Protein AF-A0A2I1BRZ6-F1 (afdb_monomer_lite)

Organism: Aspergillus novofumigatus (strain IBT 16806) (NCBI:txid1392255)

Radius of gyration: 14.37 Å; chains: 1; bounding box: 33×32×39 Å

Structure (mmCIF, N/CA/C/O backbone):
data_AF-A0A2I1BRZ6-F1
#
_entry.id   AF-A0A2I1BRZ6-F1
#
loop_
_atom_site.group_PDB
_atom_site.id
_atom_site.type_symbol
_atom_site.label_atom_id
_atom_site.label_alt_id
_atom_site.label_comp_id
_atom_site.label_asym_id
_atom_site.label_entity_id
_atom_site.label_seq_id
_atom_site.pdbx_PDB_ins_code
_atom_site.Cartn_x
_atom_site.Cartn_y
_atom_site.Cartn_z
_atom_site.occupancy
_atom_site.B_iso_or_equiv
_atom_site.auth_seq_id
_atom_site.auth_comp_id
_atom_site.auth_asym_id
_atom_site.auth_atom_id
_atom_site.pdbx_PDB_model_num
ATOM 1 N N . PRO A 1 1 ? 5.758 5.601 22.026 1.00 59.50 1 PRO A N 1
ATOM 2 C CA . PRO A 1 1 ? 5.335 4.272 21.509 1.00 59.50 1 PRO A CA 1
ATOM 3 C C . PRO A 1 1 ? 4.966 4.297 20.014 1.00 59.50 1 PRO A C 1
ATOM 5 O O . PRO A 1 1 ? 5.667 3.675 19.223 1.00 59.50 1 PRO A O 1
ATOM 8 N N . HIS A 1 2 ? 3.960 5.087 19.614 1.00 66.94 2 HIS A N 1
ATOM 9 C CA . HIS A 1 2 ? 3.440 5.144 18.233 1.00 66.94 2 HIS A CA 1
ATOM 10 C C . HIS A 1 2 ? 4.498 5.502 17.174 1.00 66.94 2 HIS A C 1
ATOM 12 O O . HIS A 1 2 ? 4.628 4.819 16.163 1.00 66.94 2 HIS A O 1
ATOM 18 N N . SER A 1 3 ? 5.358 6.489 17.455 1.00 79.81 3 SER A N 1
ATOM 19 C CA . SER A 1 3 ? 6.461 6.874 16.556 1.00 79.81 3 SER A CA 1
ATOM 20 C C . SER A 1 3 ? 7.482 5.746 16.313 1.00 79.81 3 SER A C 1
ATOM 22 O O . SER A 1 3 ? 8.012 5.613 15.208 1.00 79.81 3 SER A O 1
ATOM 24 N N . GLN A 1 4 ? 7.742 4.895 17.315 1.00 89.25 4 GLN A N 1
ATOM 25 C CA . GLN A 1 4 ? 8.674 3.769 17.173 1.00 89.25 4 GLN A CA 1
ATOM 26 C C . GLN A 1 4 ? 8.057 2.635 16.346 1.00 89.25 4 GLN A C 1
ATOM 28 O O . GLN A 1 4 ? 8.722 2.123 15.447 1.00 89.25 4 GLN A O 1
ATOM 33 N N . ALA A 1 5 ? 6.783 2.303 16.592 1.00 90.81 5 ALA A N 1
ATOM 34 C CA . ALA A 1 5 ? 6.042 1.307 15.817 1.00 90.81 5 ALA A CA 1
ATOM 35 C C . ALA A 1 5 ? 5.927 1.714 14.338 1.00 90.81 5 ALA A C 1
ATOM 37 O O . ALA A 1 5 ? 6.286 0.934 13.455 1.00 90.81 5 ALA A O 1
ATOM 38 N N . ALA A 1 6 ? 5.571 2.975 14.066 1.00 93.38 6 ALA A N 1
ATOM 39 C CA . ALA A 1 6 ? 5.528 3.520 12.711 1.00 93.38 6 ALA A CA 1
ATOM 40 C C . ALA A 1 6 ? 6.886 3.407 12.003 1.00 93.38 6 ALA A C 1
ATOM 42 O O . ALA A 1 6 ? 6.969 2.985 10.849 1.00 93.38 6 ALA A O 1
ATOM 43 N N . ARG A 1 7 ? 7.981 3.745 12.698 1.00 94.50 7 ARG A N 1
ATOM 44 C CA . ARG A 1 7 ? 9.336 3.646 12.140 1.00 94.50 7 ARG A CA 1
ATOM 45 C C . ARG A 1 7 ? 9.735 2.203 11.839 1.00 94.50 7 ARG A C 1
ATOM 47 O O . ARG A 1 7 ? 10.296 1.957 10.771 1.00 94.50 7 ARG A O 1
ATOM 54 N N . ALA A 1 8 ? 9.458 1.273 12.751 1.00 94.69 8 ALA A N 1
ATOM 55 C CA . ALA A 1 8 ? 9.733 -0.148 12.553 1.00 94.69 8 ALA A CA 1
ATOM 56 C C . ALA A 1 8 ? 8.962 -0.694 11.343 1.00 94.69 8 ALA A C 1
ATOM 58 O O . ALA A 1 8 ? 9.565 -1.297 10.452 1.00 94.69 8 ALA A O 1
ATOM 59 N N . TRP A 1 9 ? 7.668 -0.379 11.256 1.00 95.62 9 TRP A N 1
ATOM 60 C CA . TRP A 1 9 ? 6.820 -0.757 10.130 1.00 95.62 9 TRP A CA 1
ATOM 61 C C . TRP A 1 9 ? 7.355 -0.198 8.804 1.00 95.62 9 TRP A C 1
ATOM 63 O O . TRP A 1 9 ? 7.570 -0.954 7.858 1.00 95.62 9 TRP A O 1
ATOM 73 N N . MET A 1 10 ? 7.689 1.099 8.746 1.00 96.12 10 MET A N 1
ATOM 74 C CA . MET A 1 10 ? 8.245 1.721 7.536 1.00 96.12 10 MET A CA 1
ATOM 75 C C . MET A 1 10 ? 9.543 1.056 7.072 1.00 96.12 10 MET A C 1
ATOM 77 O O . MET A 1 10 ? 9.722 0.833 5.875 1.00 96.12 10 MET A O 1
ATOM 81 N N . ILE A 1 11 ? 10.470 0.771 7.995 1.00 95.69 11 ILE A N 1
ATOM 82 C CA . ILE A 1 11 ? 11.743 0.114 7.667 1.00 95.69 11 ILE A CA 1
ATOM 83 C C . ILE A 1 11 ? 11.484 -1.284 7.109 1.00 95.69 11 ILE A C 1
ATOM 85 O O . ILE A 1 11 ? 12.111 -1.658 6.117 1.00 95.69 11 ILE A O 1
ATOM 89 N N . ARG A 1 12 ? 10.565 -2.037 7.721 1.00 95.19 12 ARG A N 1
ATOM 90 C CA . ARG A 1 12 ? 10.228 -3.393 7.290 1.00 95.19 12 ARG A CA 1
ATOM 91 C C . ARG A 1 12 ? 9.636 -3.398 5.888 1.00 95.19 12 ARG A C 1
ATOM 93 O O . ARG A 1 12 ? 10.211 -4.026 5.004 1.00 95.19 12 ARG A O 1
ATOM 100 N N . VAL A 1 13 ? 8.565 -2.635 5.666 1.00 96.25 13 VAL A N 1
ATOM 101 C CA . VAL A 1 13 ? 7.894 -2.566 4.361 1.00 96.25 13 VAL A CA 1
ATOM 102 C C . VAL A 1 13 ? 8.877 -2.121 3.283 1.00 96.25 13 VAL A C 1
ATOM 104 O O . VAL A 1 13 ? 9.011 -2.804 2.278 1.00 96.25 13 VAL A O 1
ATOM 107 N N . ARG A 1 14 ? 9.661 -1.056 3.512 1.00 94.94 14 ARG A N 1
ATOM 108 C CA . ARG A 1 14 ? 10.661 -0.577 2.533 1.00 94.94 14 ARG A CA 1
ATOM 109 C C . ARG A 1 14 ? 11.700 -1.625 2.141 1.00 94.94 14 ARG A C 1
ATOM 111 O O . ARG A 1 14 ? 12.225 -1.550 1.038 1.00 94.94 14 ARG A O 1
ATOM 118 N N . ARG A 1 15 ? 12.066 -2.524 3.057 1.00 94.56 15 ARG A N 1
ATOM 119 C CA . ARG A 1 15 ? 13.109 -3.533 2.825 1.00 94.56 15 ARG A CA 1
ATOM 120 C C . ARG A 1 15 ? 12.577 -4.814 2.202 1.00 94.56 15 ARG A C 1
ATOM 122 O O . ARG A 1 15 ? 13.343 -5.503 1.542 1.00 94.56 15 ARG A O 1
ATOM 129 N N . GLN A 1 16 ? 11.326 -5.157 2.484 1.00 96.69 16 GLN A N 1
ATOM 130 C CA . GLN A 1 16 ? 10.801 -6.495 2.225 1.00 96.69 16 GLN A CA 1
ATOM 131 C C . GLN A 1 16 ? 9.660 -6.521 1.209 1.00 96.69 16 GLN A C 1
ATOM 133 O O . GLN A 1 16 ? 9.401 -7.583 0.652 1.00 96.69 16 GLN A O 1
ATOM 138 N N . VAL A 1 17 ? 8.985 -5.394 0.949 1.00 97.19 17 VAL A N 1
ATOM 139 C CA . VAL A 1 17 ? 7.911 -5.367 -0.047 1.00 97.19 17 VAL A CA 1
ATOM 140 C C . VAL A 1 17 ? 8.481 -5.672 -1.429 1.00 97.19 17 VAL A C 1
ATOM 142 O O . VAL A 1 17 ? 9.452 -5.057 -1.872 1.00 97.19 17 VAL A O 1
ATOM 145 N N . GLN A 1 18 ? 7.866 -6.633 -2.107 1.00 97.06 18 GLN A N 1
ATOM 146 C CA . GLN A 1 18 ? 8.172 -6.983 -3.487 1.00 97.06 18 GLN A CA 1
ATOM 147 C C . GLN A 1 18 ? 6.906 -6.771 -4.298 1.00 97.06 18 GLN A C 1
ATOM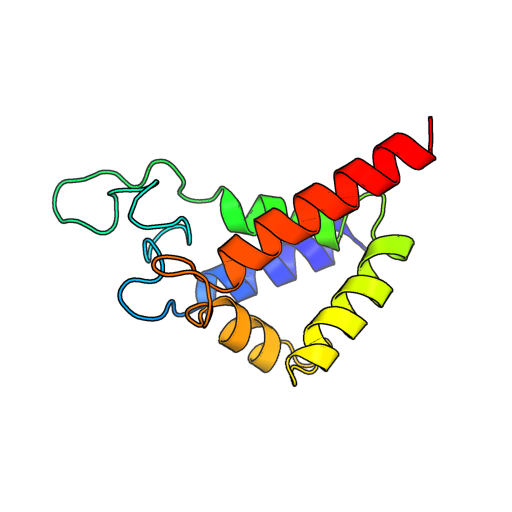 149 O O . GLN A 1 18 ? 5.922 -7.481 -4.102 1.00 97.06 18 GLN A O 1
ATOM 154 N N . TYR A 1 19 ? 6.912 -5.763 -5.167 1.00 97.19 19 TYR A N 1
ATOM 155 C CA . TYR A 1 19 ? 5.738 -5.472 -5.978 1.00 97.19 19 TYR A CA 1
ATOM 156 C C . TYR A 1 19 ? 5.600 -6.491 -7.106 1.00 97.19 19 TYR A C 1
ATOM 158 O O . TYR A 1 19 ? 6.584 -6.853 -7.752 1.00 97.19 19 TYR A O 1
ATOM 166 N N . ALA A 1 20 ? 4.371 -6.923 -7.367 1.00 96.50 20 ALA A N 1
ATOM 167 C CA . ALA A 1 20 ? 4.057 -7.739 -8.525 1.00 96.50 20 ALA A CA 1
ATOM 168 C C . ALA A 1 20 ? 4.361 -6.966 -9.827 1.00 96.50 20 ALA A C 1
ATOM 170 O O . ALA A 1 20 ? 4.242 -5.732 -9.856 1.00 96.50 20 ALA A O 1
ATOM 171 N N . PRO A 1 21 ? 4.724 -7.654 -10.923 1.00 94.00 21 PRO A N 1
ATOM 172 C CA . PRO A 1 21 ? 4.900 -7.018 -12.225 1.00 94.00 21 PRO A CA 1
ATOM 173 C C . PRO A 1 21 ? 3.686 -6.174 -12.626 1.00 94.00 21 PRO A C 1
ATOM 175 O O . PRO A 1 21 ? 2.550 -6.537 -12.328 1.00 94.00 21 PRO A O 1
ATOM 178 N N . TYR A 1 22 ? 3.941 -5.044 -13.290 1.00 93.44 22 TYR A N 1
ATOM 179 C CA . TYR A 1 22 ? 2.915 -4.126 -13.809 1.00 93.44 22 TYR A CA 1
ATOM 180 C C . TYR A 1 22 ? 1.938 -3.561 -12.761 1.00 93.44 22 TYR A C 1
ATOM 182 O O . TYR A 1 22 ? 0.916 -2.995 -13.125 1.00 93.44 22 TYR A O 1
ATOM 190 N N . SER A 1 23 ? 2.236 -3.682 -11.462 1.00 95.69 23 SER A N 1
ATOM 191 C CA . SER A 1 23 ? 1.356 -3.196 -10.383 1.00 95.69 23 SER A CA 1
ATOM 192 C C . SER A 1 23 ? 1.827 -1.892 -9.737 1.00 95.69 23 SER A C 1
ATOM 194 O O . SER A 1 23 ? 1.055 -1.211 -9.066 1.00 95.69 23 SER A O 1
ATOM 196 N N . ALA A 1 24 ? 3.107 -1.547 -9.893 1.00 96.56 24 ALA A N 1
ATOM 197 C CA . ALA A 1 24 ? 3.697 -0.358 -9.295 1.00 96.56 24 ALA A CA 1
ATOM 198 C C . ALA A 1 24 ? 5.073 -0.033 -9.892 1.00 96.56 24 ALA A C 1
ATOM 200 O O . ALA A 1 24 ? 5.729 -0.857 -10.534 1.00 96.56 24 ALA A O 1
ATOM 201 N N . CYS A 1 25 ? 5.551 1.172 -9.601 1.00 96.06 25 CYS A N 1
ATOM 202 C CA . CYS A 1 25 ? 6.959 1.509 -9.638 1.00 96.06 25 CYS A CA 1
ATOM 203 C C . CYS A 1 25 ? 7.684 0.830 -8.470 1.00 96.06 25 CYS A C 1
ATOM 205 O O . CYS A 1 25 ? 7.409 1.120 -7.303 1.00 96.06 25 CYS A O 1
ATOM 207 N N . PHE A 1 26 ? 8.659 -0.030 -8.779 1.00 93.69 26 PHE A N 1
ATOM 208 C CA . PHE A 1 26 ? 9.369 -0.841 -7.782 1.00 93.69 26 PHE A CA 1
ATOM 209 C C . PHE A 1 26 ? 10.144 -0.023 -6.736 1.00 93.69 26 PHE A C 1
ATOM 211 O O . PHE A 1 26 ? 10.469 -0.533 -5.667 1.00 93.69 26 PHE A O 1
ATOM 218 N N . LEU A 1 27 ? 10.422 1.253 -7.019 1.00 93.50 27 LEU A N 1
ATOM 219 C CA . LEU A 1 27 ? 11.178 2.136 -6.131 1.00 93.50 27 LEU A CA 1
ATOM 220 C C . LEU A 1 27 ? 10.307 2.884 -5.111 1.00 93.50 27 LEU A C 1
ATOM 222 O O . LEU A 1 27 ? 10.818 3.301 -4.068 1.00 93.50 27 LEU A O 1
ATOM 226 N N . CYS A 1 28 ? 9.016 3.091 -5.392 1.00 95.12 28 CYS A N 1
ATOM 227 C CA . CYS A 1 28 ? 8.143 3.901 -4.532 1.00 95.12 28 CYS A CA 1
ATOM 228 C C . CYS A 1 28 ? 6.753 3.322 -4.253 1.00 95.12 28 CYS A C 1
ATOM 230 O O . CYS A 1 28 ? 6.092 3.822 -3.344 1.00 95.12 28 CYS A O 1
ATOM 232 N N . GLY A 1 29 ? 6.313 2.302 -4.990 1.00 96.19 29 GLY A N 1
ATOM 233 C CA . GLY A 1 29 ? 4.996 1.680 -4.837 1.00 96.19 29 GLY A CA 1
ATOM 234 C C . GLY A 1 29 ? 3.838 2.414 -5.521 1.00 96.19 29 GLY A C 1
ATOM 235 O O . GLY A 1 29 ? 2.717 1.915 -5.487 1.00 96.19 29 GLY A O 1
ATOM 236 N N . MET A 1 30 ? 4.081 3.572 -6.152 1.00 97.31 30 MET A N 1
ATOM 237 C CA . MET A 1 30 ? 3.051 4.279 -6.929 1.00 97.31 30 MET A CA 1
ATOM 238 C C . MET A 1 30 ? 2.692 3.518 -8.209 1.00 97.31 30 MET A C 1
ATOM 240 O O . MET A 1 30 ? 3.582 2.888 -8.779 1.00 97.31 30 MET A O 1
ATOM 244 N N . PRO A 1 31 ? 1.453 3.631 -8.717 1.00 96.69 31 PRO A N 1
ATOM 245 C CA . PRO A 1 31 ? 1.078 3.120 -10.031 1.00 96.69 31 PRO A CA 1
ATOM 246 C C . PRO A 1 31 ? 2.038 3.587 -11.124 1.00 96.69 31 PRO A C 1
ATOM 248 O O . PRO A 1 31 ? 2.515 4.725 -11.106 1.00 96.69 31 PRO A O 1
ATOM 251 N N . GLN A 1 32 ? 2.297 2.717 -12.098 1.00 94.69 32 GLN A N 1
ATOM 252 C CA . GLN A 1 32 ? 3.200 3.010 -13.219 1.00 94.69 32 GLN A CA 1
ATOM 253 C C . GLN A 1 32 ? 2.687 4.144 -14.119 1.00 94.69 32 GLN A C 1
ATOM 255 O O . GLN A 1 32 ? 3.488 4.828 -14.747 1.00 94.69 32 GLN A O 1
ATOM 260 N N . SER A 1 33 ? 1.370 4.374 -14.120 1.00 93.62 33 SER A N 1
ATOM 261 C CA . SER A 1 33 ? 0.704 5.511 -14.766 1.00 93.62 33 SER A CA 1
ATOM 262 C C . SER A 1 33 ? 0.925 6.851 -14.054 1.00 93.62 33 SER A C 1
ATOM 264 O O . SER A 1 33 ? 0.682 7.896 -14.647 1.00 93.62 33 SER A O 1
ATOM 266 N N . ILE A 1 34 ? 1.363 6.835 -12.789 1.00 95.12 34 ILE A N 1
ATOM 267 C CA . ILE A 1 34 ? 1.625 8.034 -11.976 1.00 95.12 34 ILE A CA 1
ATOM 268 C C . ILE A 1 34 ? 3.129 8.288 -11.847 1.00 95.12 34 ILE A C 1
ATOM 270 O O . ILE A 1 34 ? 3.575 9.427 -11.908 1.00 95.12 34 ILE A O 1
ATOM 274 N N . CYS A 1 35 ? 3.924 7.239 -11.642 1.00 95.81 35 CYS A N 1
ATOM 275 C CA . CYS A 1 35 ? 5.369 7.345 -11.481 1.00 95.81 35 CYS A CA 1
ATOM 276 C C . CYS A 1 35 ? 6.071 6.570 -12.590 1.00 95.81 35 CYS A C 1
ATOM 278 O O . CYS A 1 35 ? 6.038 5.344 -12.565 1.00 95.81 35 CYS A O 1
ATOM 280 N N . CYS A 1 36 ? 6.782 7.259 -13.485 1.00 94.00 36 CYS A N 1
ATOM 281 C CA . CYS A 1 36 ? 7.545 6.630 -14.571 1.00 94.00 36 CYS A CA 1
ATOM 282 C C . CYS A 1 36 ? 8.915 6.083 -14.138 1.00 94.00 36 CYS A C 1
ATOM 284 O O . CYS A 1 36 ? 9.618 5.492 -14.945 1.00 94.00 36 CYS A O 1
ATOM 286 N N . GLY A 1 37 ? 9.310 6.220 -12.865 1.00 92.38 37 GLY A N 1
ATOM 287 C CA . GLY A 1 37 ? 10.626 5.779 -12.370 1.00 92.38 37 GLY A CA 1
ATOM 288 C C . GLY A 1 37 ? 10.885 4.263 -12.401 1.00 92.38 37 GLY A C 1
ATOM 289 O O . GLY A 1 37 ? 11.917 3.816 -11.907 1.00 92.38 37 GLY A O 1
ATOM 290 N N . TRP A 1 38 ? 9.945 3.467 -12.916 1.00 89.94 38 TRP A N 1
ATOM 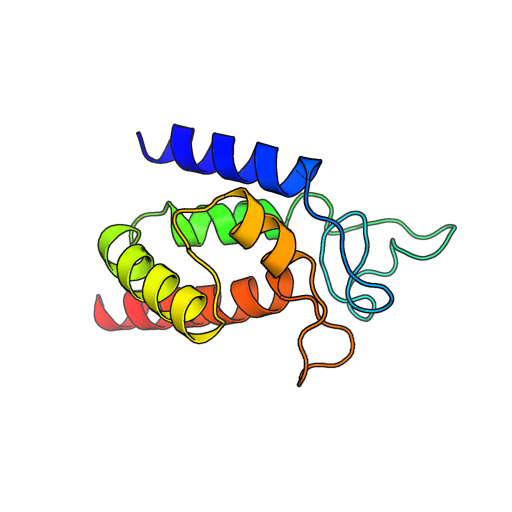291 C CA . TRP A 1 38 ? 10.159 2.060 -13.265 1.00 89.94 38 TRP A CA 1
ATOM 292 C C . TRP A 1 38 ? 10.863 1.893 -14.618 1.00 89.94 38 TRP A C 1
ATOM 294 O O . TRP A 1 38 ? 11.447 0.839 -14.864 1.00 89.94 38 TRP A O 1
ATOM 304 N N . GLU A 1 39 ? 10.810 2.907 -15.483 1.00 91.62 39 GLU A N 1
ATOM 305 C CA . GLU A 1 39 ? 11.420 2.901 -16.806 1.00 91.62 39 GLU A CA 1
ATOM 306 C C . GLU A 1 39 ? 12.870 3.424 -16.746 1.00 91.62 39 GLU A C 1
ATOM 308 O O . GLU A 1 39 ? 13.152 4.406 -16.047 1.00 91.62 39 GLU A O 1
ATOM 313 N N . PRO A 1 40 ? 13.818 2.812 -17.483 1.00 90.56 40 PRO A N 1
ATOM 314 C CA . PRO A 1 40 ? 15.180 3.325 -17.584 1.00 90.56 40 PRO A CA 1
ATOM 315 C C . PRO A 1 40 ? 15.220 4.791 -18.039 1.00 90.56 40 PRO A C 1
ATOM 317 O O . PRO A 1 40 ? 14.521 5.190 -18.964 1.00 90.56 40 PRO A O 1
ATOM 320 N N . GLY A 1 41 ? 16.066 5.598 -17.397 1.00 92.12 41 GLY A N 1
ATOM 321 C CA . GLY A 1 41 ? 16.232 7.018 -17.731 1.00 92.12 41 GLY A CA 1
ATOM 322 C C . GLY A 1 41 ? 15.211 7.964 -17.089 1.00 92.12 41 GLY A C 1
ATOM 323 O O . GLY A 1 41 ? 15.417 9.174 -17.142 1.00 92.12 41 GLY A O 1
ATOM 324 N N . HIS A 1 42 ? 14.177 7.447 -16.419 1.00 93.62 42 HIS A N 1
ATOM 325 C CA . HIS A 1 42 ? 13.190 8.260 -15.709 1.00 93.62 42 HIS A CA 1
ATOM 326 C C . HIS A 1 42 ? 13.465 8.316 -14.202 1.00 93.62 42 HIS A C 1
ATOM 328 O O . HIS A 1 42 ? 13.824 7.326 -13.560 1.00 93.62 42 HIS A O 1
ATOM 334 N N . ALA A 1 43 ? 13.281 9.496 -13.607 1.00 94.12 43 ALA A N 1
ATOM 335 C CA . ALA A 1 43 ? 13.425 9.682 -12.169 1.00 94.12 43 ALA A CA 1
ATOM 336 C C . ALA A 1 43 ? 12.200 9.147 -11.406 1.00 94.12 43 ALA A C 1
ATOM 338 O O . ALA A 1 43 ? 11.058 9.268 -11.843 1.00 94.12 43 ALA A O 1
ATOM 339 N N . CYS A 1 44 ? 12.428 8.590 -10.214 1.00 95.50 44 CYS A N 1
ATOM 340 C CA . 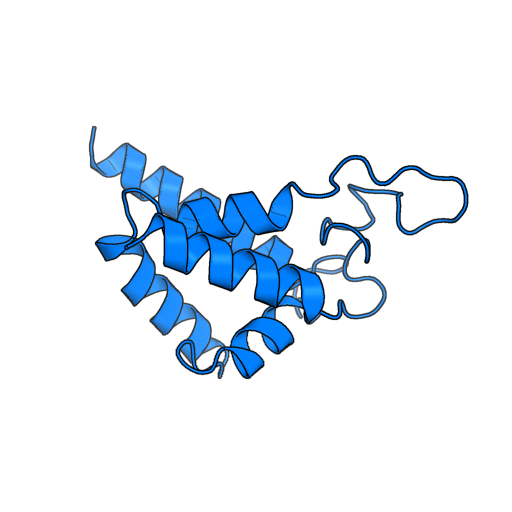CYS A 1 44 ? 11.355 8.197 -9.303 1.00 95.50 44 CYS A CA 1
ATOM 341 C C . CYS A 1 44 ? 10.981 9.361 -8.370 1.00 95.50 44 CYS A C 1
ATOM 343 O O . CYS A 1 44 ? 11.500 9.465 -7.257 1.00 95.50 44 CYS A O 1
ATOM 345 N N . GLU A 1 45 ? 10.047 10.205 -8.802 1.00 93.81 45 GLU A N 1
ATOM 346 C CA . GLU A 1 45 ? 9.657 11.442 -8.099 1.00 93.81 45 GLU A CA 1
ATOM 347 C C . GLU A 1 45 ? 8.971 11.198 -6.746 1.00 93.81 45 GLU A C 1
ATOM 349 O O . GLU A 1 45 ? 9.105 11.983 -5.813 1.00 93.81 45 GLU A O 1
ATOM 354 N N . TYR A 1 46 ? 8.295 10.057 -6.594 1.00 95.50 46 TYR A N 1
ATOM 355 C CA . TYR A 1 46 ? 7.531 9.718 -5.387 1.00 95.50 46 TYR A CA 1
ATOM 356 C C . TYR A 1 46 ? 8.314 8.865 -4.382 1.00 95.50 46 TYR A C 1
ATOM 358 O O . TYR A 1 46 ? 7.734 8.247 -3.479 1.00 95.50 46 TYR A O 1
ATOM 366 N N . ARG A 1 47 ? 9.641 8.763 -4.538 1.00 93.19 47 ARG A N 1
ATOM 367 C CA . ARG A 1 47 ? 10.466 7.937 -3.653 1.00 93.19 47 ARG A CA 1
ATOM 368 C C . ARG A 1 47 ? 10.322 8.412 -2.210 1.00 93.19 47 ARG A C 1
ATOM 370 O O . ARG A 1 47 ? 10.581 9.562 -1.883 1.00 93.19 47 ARG A O 1
ATOM 377 N N . GLY A 1 48 ? 9.945 7.489 -1.328 1.00 92.12 48 GLY A N 1
ATOM 378 C CA . GLY A 1 48 ? 9.770 7.793 0.089 1.00 92.12 48 GLY A CA 1
ATOM 379 C C . GLY A 1 48 ? 8.451 8.482 0.444 1.00 92.12 48 GLY A C 1
ATOM 380 O O . GLY A 1 48 ? 8.319 8.880 1.592 1.00 92.12 48 GLY A O 1
ATOM 381 N N . PHE A 1 49 ? 7.476 8.571 -0.466 1.00 94.94 49 PHE A N 1
ATOM 382 C CA . PHE A 1 49 ? 6.160 9.151 -0.175 1.00 94.94 49 PHE A CA 1
ATOM 383 C C . PHE A 1 49 ? 5.155 8.127 0.376 1.00 94.94 49 PHE A C 1
ATOM 385 O O . PHE A 1 49 ? 4.648 8.279 1.486 1.00 94.94 49 PHE A O 1
ATOM 392 N N . LEU A 1 50 ? 4.878 7.061 -0.385 1.00 96.31 50 LEU A N 1
ATOM 393 C CA . LEU A 1 50 ? 3.704 6.210 -0.157 1.00 96.31 50 LEU A CA 1
ATOM 394 C C . LEU A 1 50 ? 3.744 5.483 1.196 1.00 96.31 50 LEU A C 1
ATOM 396 O O . LEU A 1 50 ? 2.792 5.539 1.969 1.00 96.31 50 LEU A O 1
ATOM 400 N N . ILE A 1 51 ? 4.880 4.857 1.516 1.00 96.69 51 ILE A N 1
ATOM 401 C CA . ILE A 1 51 ? 5.054 4.097 2.761 1.00 96.69 51 ILE A CA 1
ATOM 402 C C . ILE A 1 51 ? 4.919 5.002 4.003 1.00 96.69 51 ILE A C 1
ATOM 404 O O . ILE A 1 51 ? 4.159 4.639 4.898 1.00 96.69 51 ILE A O 1
ATOM 408 N N . PRO A 1 52 ? 5.577 6.178 4.099 1.00 96.44 52 PRO A N 1
ATOM 409 C CA . PRO A 1 52 ? 5.329 7.100 5.209 1.00 96.44 52 PRO A CA 1
ATOM 410 C C . PRO A 1 52 ? 3.889 7.568 5.340 1.00 96.44 52 PRO A C 1
ATOM 412 O O . PRO A 1 52 ? 3.408 7.658 6.463 1.00 96.44 52 PRO A O 1
ATOM 415 N N . MET A 1 53 ? 3.193 7.825 4.231 1.00 97.56 53 MET A N 1
ATOM 416 C CA . MET A 1 53 ? 1.787 8.223 4.290 1.00 97.56 53 MET A CA 1
ATOM 417 C C . MET A 1 53 ? 0.916 7.112 4.881 1.00 97.56 53 MET A C 1
ATOM 419 O O . MET A 1 53 ? 0.117 7.376 5.775 1.00 97.56 53 MET A O 1
ATOM 423 N N . VAL A 1 54 ? 1.103 5.863 4.447 1.00 97.69 54 VAL A N 1
ATOM 424 C CA . VAL A 1 54 ? 0.390 4.712 5.029 1.00 97.69 54 VAL A CA 1
ATOM 425 C C . VAL A 1 54 ? 0.734 4.542 6.509 1.00 97.69 54 VAL A C 1
ATOM 427 O O . VAL A 1 54 ? -0.166 4.388 7.329 1.00 97.69 54 VAL A O 1
ATOM 430 N N . ALA A 1 55 ? 2.013 4.649 6.878 1.00 96.75 55 ALA A N 1
ATOM 431 C CA . ALA A 1 55 ? 2.433 4.567 8.275 1.00 96.75 55 ALA A CA 1
ATOM 432 C C . ALA A 1 55 ? 1.804 5.677 9.134 1.00 96.75 55 ALA A C 1
ATOM 434 O O . ALA A 1 55 ? 1.355 5.420 10.247 1.00 96.75 55 ALA A O 1
ATOM 435 N N . MET A 1 56 ? 1.741 6.904 8.618 1.00 95.81 56 MET A N 1
ATOM 436 C CA . MET A 1 56 ? 1.098 8.022 9.301 1.00 95.81 56 MET A CA 1
ATOM 437 C C . MET A 1 56 ? -0.389 7.752 9.540 1.00 95.81 56 MET A C 1
ATOM 439 O O . MET A 1 56 ? -0.885 8.081 10.607 1.00 95.81 56 MET A O 1
ATOM 443 N N . MET A 1 57 ? -1.096 7.141 8.587 1.00 96.69 57 MET A N 1
ATOM 444 C CA . MET A 1 57 ? -2.515 6.815 8.757 1.00 96.69 57 MET A CA 1
ATOM 445 C C . MET A 1 57 ? -2.720 5.672 9.761 1.00 96.69 57 MET A C 1
ATOM 447 O O . MET A 1 57 ? -3.578 5.774 10.627 1.00 96.69 57 MET A O 1
ATOM 451 N N . LEU A 1 58 ? -1.898 4.620 9.714 1.00 96.31 58 LEU A N 1
ATOM 452 C CA . LEU A 1 58 ? -2.034 3.469 10.617 1.00 96.31 58 LEU A CA 1
ATOM 453 C C . LEU A 1 58 ? -1.646 3.776 12.070 1.00 96.31 58 LEU A C 1
ATOM 455 O O . LEU A 1 58 ? -2.273 3.271 12.995 1.00 96.31 58 LEU A O 1
ATOM 459 N N . PHE A 1 59 ? -0.612 4.592 12.277 1.00 95.75 59 PHE A N 1
ATOM 460 C CA . PHE A 1 59 ? -0.024 4.856 13.599 1.00 95.75 59 PHE A CA 1
ATOM 461 C C . PHE A 1 59 ? -0.209 6.309 14.060 1.00 95.75 59 PHE A C 1
ATOM 463 O O . PHE A 1 59 ? 0.475 6.771 14.977 1.00 95.75 59 PHE A O 1
ATOM 470 N N . GLY A 1 60 ? -1.070 7.054 13.367 1.00 93.19 60 GLY A N 1
ATOM 471 C CA . GLY A 1 60 ? -1.330 8.467 13.608 1.00 93.19 60 GLY A CA 1
ATOM 472 C C . GLY A 1 60 ? -2.357 8.731 14.711 1.00 93.19 60 GLY A C 1
ATOM 473 O O . GLY A 1 60 ? -2.668 7.845 15.508 1.00 93.19 60 GLY A O 1
ATOM 474 N N . PRO A 1 61 ? -2.917 9.956 14.747 1.00 92.19 61 PRO A N 1
ATOM 475 C CA . PRO A 1 61 ? -3.848 10.395 15.791 1.00 92.19 61 PRO A CA 1
ATOM 476 C C . PRO A 1 61 ? -5.080 9.499 15.956 1.00 92.19 61 PRO A C 1
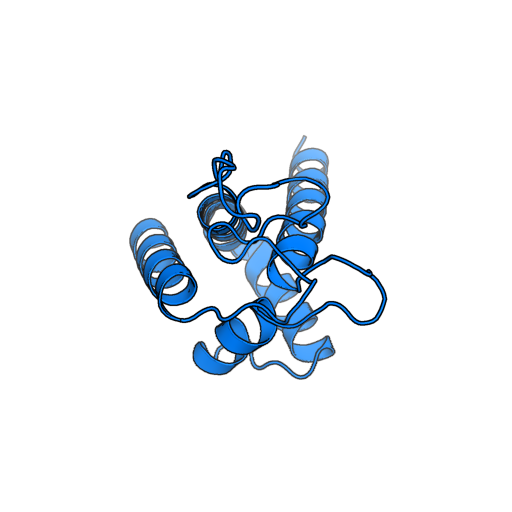ATOM 478 O O . PRO A 1 61 ? -5.580 9.336 17.066 1.00 92.19 61 PRO A O 1
ATOM 481 N N . TRP A 1 62 ? -5.543 8.877 14.870 1.00 94.44 62 TRP A N 1
ATOM 482 C CA . TRP A 1 62 ? -6.730 8.021 14.868 1.00 94.44 62 TRP A CA 1
ATOM 483 C C . TRP A 1 62 ? -6.414 6.525 14.939 1.00 94.44 62 TRP A C 1
ATOM 485 O O . TRP A 1 62 ? -7.291 5.717 14.640 1.00 94.44 62 TRP A O 1
ATOM 495 N N . GLN A 1 63 ? -5.203 6.125 15.357 1.00 94.56 63 GLN A N 1
ATOM 496 C CA . GLN A 1 63 ? -4.822 4.706 15.422 1.00 94.56 63 GLN A CA 1
ATOM 497 C C . GLN A 1 63 ? -5.877 3.850 16.139 1.00 94.56 63 GLN A C 1
ATOM 499 O O . GLN A 1 63 ? -6.245 2.802 15.624 1.00 94.56 63 GLN A O 1
ATOM 504 N N . GLY A 1 64 ? -6.407 4.296 17.285 1.00 94.44 64 GLY A N 1
ATOM 505 C CA . GLY A 1 64 ? -7.397 3.517 18.044 1.00 94.44 64 GLY A CA 1
ATOM 506 C C . GLY A 1 64 ? -8.698 3.228 17.280 1.00 94.44 64 GLY A C 1
ATOM 507 O O . GLY A 1 64 ? -9.370 2.244 17.571 1.00 94.44 64 GLY A O 1
ATOM 508 N N . GLN A 1 65 ? -9.037 4.057 16.288 1.00 95.81 65 GLN A N 1
ATOM 509 C CA . GLN A 1 65 ? -10.194 3.867 15.408 1.00 95.81 65 GLN A CA 1
ATOM 510 C C . GLN A 1 65 ? -9.811 3.072 14.152 1.00 95.81 65 GLN A C 1
ATOM 512 O O . GLN A 1 65 ? -10.562 2.209 13.708 1.00 95.81 65 GLN A O 1
ATOM 517 N N . ILE A 1 66 ? -8.623 3.329 13.599 1.00 95.88 66 ILE A N 1
ATOM 518 C CA . ILE A 1 66 ? -8.147 2.728 12.347 1.00 95.88 66 ILE A CA 1
ATOM 519 C C . ILE A 1 66 ? -7.708 1.278 12.540 1.00 95.88 66 ILE A C 1
ATOM 521 O O . ILE A 1 66 ? -8.038 0.434 11.713 1.00 95.88 66 ILE A O 1
ATOM 525 N N . GLU A 1 67 ? -6.989 0.967 13.617 1.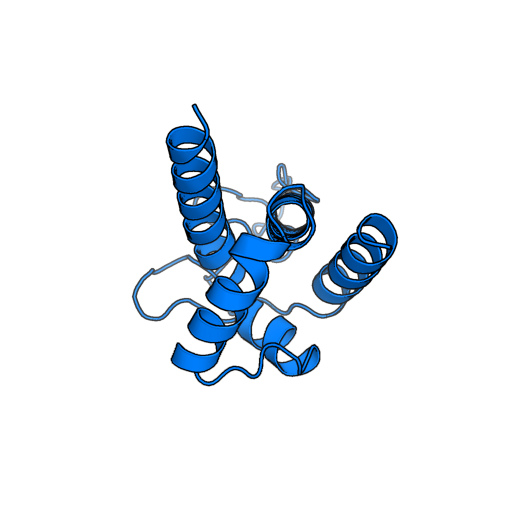00 95.62 67 GLU A N 1
ATOM 526 C CA . GLU A 1 67 ? -6.417 -0.357 13.874 1.00 95.62 67 GLU A CA 1
ATOM 527 C C . GLU A 1 67 ? -7.451 -1.495 13.792 1.00 95.62 67 GLU A C 1
ATOM 529 O O . GLU A 1 67 ? -7.237 -2.410 12.994 1.00 95.62 67 GLU A O 1
ATOM 534 N N . PRO A 1 68 ? -8.601 -1.465 14.498 1.00 96.62 68 PRO A N 1
ATOM 535 C CA . PRO A 1 68 ? -9.582 -2.548 14.395 1.00 96.62 68 PRO A CA 1
ATOM 536 C C . PRO A 1 68 ? -10.205 -2.674 12.994 1.00 96.62 68 PRO A C 1
ATOM 538 O O . PRO A 1 68 ? -10.504 -3.785 12.552 1.00 96.62 68 PRO A O 1
ATOM 541 N N . ILE A 1 69 ? -10.386 -1.560 12.276 1.00 97.12 69 ILE A N 1
ATOM 542 C CA . ILE A 1 69 ? -10.937 -1.551 10.911 1.00 97.12 69 ILE A CA 1
ATOM 543 C C . ILE A 1 69 ? -9.918 -2.147 9.936 1.00 97.12 69 ILE A C 1
ATOM 545 O O . ILE A 1 69 ? -10.267 -2.998 9.120 1.00 97.12 69 ILE A O 1
ATOM 549 N N . TRP A 1 70 ? -8.652 -1.748 10.056 1.00 96.94 70 TRP A N 1
ATOM 550 C CA . TRP A 1 70 ? -7.539 -2.267 9.268 1.00 96.94 70 TRP A CA 1
ATOM 551 C C . TRP A 1 70 ? -7.365 -3.776 9.453 1.00 96.94 70 TRP A C 1
ATOM 553 O O . TRP A 1 70 ? -7.291 -4.508 8.469 1.00 96.94 70 TRP A O 1
ATOM 563 N N . GLN A 1 71 ? -7.374 -4.255 10.700 1.00 97.06 71 GLN A N 1
ATOM 564 C CA . GLN A 1 71 ? -7.264 -5.684 11.009 1.00 97.06 71 GLN A CA 1
ATOM 565 C C . GLN A 1 71 ? -8.421 -6.484 10.393 1.00 97.06 71 GLN A C 1
ATOM 567 O O . GLN A 1 71 ? -8.195 -7.515 9.763 1.00 97.06 71 GLN A O 1
ATOM 572 N N . ARG A 1 72 ? -9.660 -5.981 10.490 1.00 97.12 72 ARG A N 1
ATOM 573 C CA . ARG A 1 72 ? -10.828 -6.621 9.863 1.00 97.12 72 ARG A CA 1
ATOM 574 C C . ARG A 1 72 ? -10.748 -6.617 8.335 1.00 97.12 72 ARG A C 1
ATOM 576 O O . ARG A 1 72 ? -11.140 -7.595 7.704 1.00 97.12 72 ARG A O 1
ATOM 583 N N . TRP A 1 73 ? -10.259 -5.532 7.740 1.00 96.25 73 TRP A N 1
ATOM 584 C CA . TRP A 1 73 ? -10.086 -5.427 6.293 1.00 96.25 73 TRP A CA 1
ATOM 585 C C . TRP A 1 73 ? -9.056 -6.438 5.773 1.00 96.25 73 TRP A C 1
ATOM 587 O O . TRP A 1 73 ? -9.348 -7.167 4.827 1.00 96.25 73 TRP A O 1
ATOM 597 N N . LEU A 1 74 ? -7.904 -6.554 6.443 1.00 97.06 74 LEU A N 1
ATOM 598 C CA . LEU A 1 74 ? -6.893 -7.573 6.141 1.00 97.06 74 LEU A CA 1
ATOM 599 C C . LEU A 1 74 ? -7.444 -8.993 6.303 1.00 97.06 74 LEU A C 1
ATOM 601 O O . LEU A 1 74 ? -7.284 -9.819 5.405 1.00 97.06 74 LEU A O 1
ATOM 605 N N . GLN A 1 75 ? -8.174 -9.261 7.388 1.00 97.00 75 GLN A N 1
ATOM 606 C CA . GLN A 1 75 ? -8.807 -10.561 7.607 1.00 97.00 75 GLN A CA 1
ATOM 607 C C . GLN A 1 75 ? -9.794 -10.915 6.483 1.00 97.00 75 GLN A C 1
ATOM 609 O O . GLN A 1 75 ? -9.833 -12.060 6.037 1.00 97.00 75 GLN A O 1
ATOM 614 N N . GLY A 1 76 ? -10.561 -9.938 5.985 1.00 95.50 76 GLY A N 1
ATOM 615 C CA . GLY A 1 76 ? -11.454 -10.115 4.834 1.00 95.50 76 GLY A CA 1
ATOM 616 C C . GLY A 1 76 ? -10.725 -10.492 3.537 1.00 95.50 76 GLY A C 1
ATOM 617 O O . GLY A 1 76 ? -11.329 -11.086 2.649 1.00 95.50 76 GLY A O 1
ATOM 618 N N . MET A 1 77 ? -9.426 -10.199 3.452 1.00 93.69 77 MET A N 1
ATOM 619 C CA . MET A 1 77 ? -8.531 -10.597 2.360 1.00 93.69 77 MET A CA 1
ATOM 620 C C . MET A 1 77 ? -7.755 -11.890 2.662 1.00 93.69 77 MET A C 1
ATOM 622 O O . MET A 1 77 ? -6.903 -12.291 1.873 1.00 93.69 77 MET A O 1
ATOM 626 N N . GLY A 1 78 ? -8.024 -12.542 3.798 1.00 96.19 78 GLY A N 1
ATOM 627 C CA . GLY A 1 78 ? -7.301 -13.734 4.241 1.00 96.19 78 GLY A CA 1
ATOM 628 C C . GLY A 1 78 ? -5.893 -13.452 4.774 1.00 96.19 78 GLY A C 1
ATOM 629 O O . GLY A 1 78 ? -5.072 -14.363 4.797 1.00 96.19 78 GLY A O 1
ATOM 630 N N . VAL A 1 79 ? -5.606 -12.212 5.179 1.00 97.25 79 VAL A N 1
ATOM 631 C CA . VAL A 1 79 ? -4.306 -11.786 5.716 1.00 97.25 79 VAL A CA 1
ATOM 632 C C . VAL A 1 79 ? -4.413 -11.623 7.226 1.00 97.25 79 VAL A C 1
ATOM 634 O O . VAL A 1 79 ? -5.250 -10.859 7.712 1.00 97.25 79 VAL A O 1
ATOM 637 N N . ASP A 1 80 ? -3.547 -12.303 7.977 1.00 95.94 80 ASP A N 1
ATOM 638 C CA . ASP A 1 80 ? -3.396 -12.026 9.405 1.00 95.94 80 ASP A CA 1
ATOM 639 C C . ASP A 1 80 ? -2.646 -10.699 9.593 1.00 95.94 80 ASP A C 1
ATOM 641 O O . ASP A 1 80 ? -1.463 -10.581 9.276 1.00 95.94 80 ASP A O 1
ATOM 645 N N . GLY A 1 81 ? -3.337 -9.679 10.106 1.00 92.44 81 GLY A N 1
ATOM 646 C CA . GLY A 1 81 ? -2.754 -8.358 10.330 1.00 92.44 81 GLY A CA 1
ATOM 647 C C . GLY A 1 81 ? -1.789 -8.270 11.516 1.00 92.44 81 GLY A C 1
ATOM 648 O O . GLY A 1 81 ? -1.182 -7.211 11.697 1.00 92.44 81 GLY A O 1
ATOM 649 N N . GLN A 1 82 ? -1.636 -9.339 12.305 1.00 91.94 82 GLN A N 1
ATOM 650 C CA . GLN A 1 82 ? -0.565 -9.497 13.296 1.00 91.94 82 GLN A CA 1
ATOM 651 C C . GLN A 1 82 ? 0.660 -10.215 12.712 1.00 91.94 82 GLN A C 1
ATOM 653 O O . GLN A 1 82 ? 1.767 -10.066 13.233 1.00 91.94 82 GLN A O 1
ATOM 658 N N . ASP A 1 83 ? 0.491 -10.950 11.609 1.00 95.06 83 ASP A N 1
ATOM 659 C CA . ASP A 1 83 ? 1.595 -11.549 10.867 1.00 95.06 83 ASP A CA 1
ATOM 660 C C . ASP A 1 83 ? 2.208 -10.514 9.917 1.00 95.06 83 ASP A C 1
ATOM 662 O O . ASP A 1 83 ? 1.771 -10.266 8.791 1.00 95.06 83 ASP A O 1
ATOM 666 N N . GLU A 1 84 ? 3.281 -9.896 10.393 1.00 92.62 84 GLU A N 1
ATOM 667 C CA . GLU A 1 84 ? 3.987 -8.848 9.669 1.00 92.62 84 GLU A CA 1
ATOM 668 C C . GLU A 1 84 ? 4.501 -9.307 8.293 1.00 92.62 84 GLU A C 1
ATOM 670 O O . GLU A 1 84 ? 4.575 -8.486 7.374 1.00 92.62 84 GLU A O 1
ATOM 675 N N . ALA A 1 85 ? 4.859 -10.586 8.132 1.00 95.31 85 ALA A N 1
ATOM 676 C CA . ALA A 1 85 ? 5.344 -11.116 6.862 1.00 95.31 85 ALA A CA 1
ATOM 677 C C . ALA A 1 85 ? 4.198 -11.245 5.854 1.00 95.31 85 ALA A C 1
ATOM 679 O O . ALA A 1 85 ? 4.348 -10.820 4.704 1.00 95.31 85 ALA A O 1
ATOM 680 N N . GLN A 1 86 ? 3.038 -11.740 6.297 1.00 97.31 86 GLN A N 1
ATOM 681 C CA . GLN A 1 86 ? 1.837 -11.785 5.461 1.00 97.31 86 GLN A CA 1
ATOM 682 C C . GLN A 1 86 ? 1.393 -10.388 5.033 1.00 97.31 86 GLN A C 1
ATOM 684 O O . GLN A 1 86 ? 1.107 -10.180 3.855 1.00 97.31 86 GLN A O 1
ATOM 689 N N . VAL A 1 87 ? 1.404 -9.406 5.941 1.00 97.31 87 VAL A N 1
ATOM 690 C CA . VAL A 1 87 ? 1.053 -8.016 5.604 1.00 97.31 87 VAL A CA 1
ATOM 691 C C . VAL A 1 87 ? 1.992 -7.454 4.539 1.00 97.31 87 VAL A C 1
ATOM 693 O O . VAL A 1 87 ? 1.536 -6.872 3.557 1.00 97.31 87 VAL A O 1
ATOM 696 N N . VAL A 1 88 ? 3.306 -7.634 4.686 1.00 97.94 88 VAL A N 1
ATOM 697 C CA . VAL A 1 88 ? 4.279 -7.150 3.693 1.00 97.94 88 VAL A CA 1
ATOM 698 C C . VAL A 1 88 ? 4.087 -7.828 2.339 1.00 97.94 88 VAL A C 1
ATOM 700 O O . VAL A 1 88 ? 4.114 -7.146 1.311 1.00 97.94 88 VAL A O 1
ATOM 703 N N . GLN A 1 89 ? 3.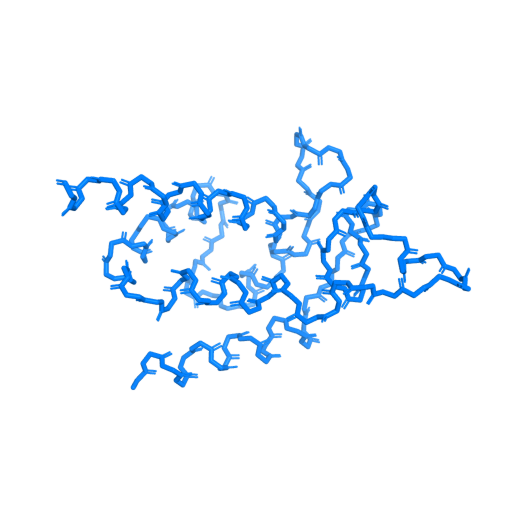891 -9.148 2.329 1.00 97.94 89 GLN A N 1
ATOM 704 C CA . GLN A 1 89 ? 3.647 -9.898 1.102 1.00 97.94 89 GLN A CA 1
ATOM 705 C C . GLN A 1 89 ? 2.370 -9.409 0.419 1.00 97.94 89 GLN A C 1
ATOM 707 O O . GLN A 1 89 ? 2.387 -9.142 -0.781 1.00 97.94 89 GLN A O 1
ATOM 712 N N . PHE A 1 90 ? 1.290 -9.247 1.183 1.00 97.94 90 PHE A N 1
ATOM 713 C CA . PHE A 1 90 ? 0.019 -8.722 0.707 1.00 97.94 90 PHE A CA 1
ATOM 714 C C . PHE A 1 90 ? 0.191 -7.357 0.037 1.00 97.94 90 PHE A C 1
ATOM 716 O O . PHE A 1 90 ? -0.209 -7.203 -1.111 1.00 97.94 90 PHE A O 1
ATOM 723 N N . LEU A 1 91 ? 0.855 -6.398 0.694 1.00 98.12 91 LEU A N 1
ATOM 724 C CA . LEU A 1 91 ? 1.051 -5.035 0.175 1.00 98.12 91 LEU A CA 1
ATOM 725 C C . LEU A 1 91 ? 1.760 -4.997 -1.192 1.00 98.12 91 LEU A C 1
ATOM 727 O O . LEU A 1 91 ? 1.553 -4.062 -1.968 1.00 98.12 91 LEU A O 1
ATOM 731 N N . GLY A 1 92 ? 2.587 -5.998 -1.496 1.00 97.81 92 GLY A N 1
ATOM 732 C CA . GLY A 1 92 ? 3.273 -6.129 -2.780 1.00 97.81 92 GLY A CA 1
ATOM 733 C C . GLY A 1 92 ? 2.420 -6.716 -3.911 1.00 97.81 92 GLY A C 1
ATOM 734 O O . GLY A 1 92 ? 2.772 -6.566 -5.079 1.00 97.81 92 GLY A O 1
ATOM 735 N N . GLN A 1 93 ? 1.299 -7.373 -3.614 1.00 97.88 93 GLN A N 1
ATOM 736 C CA . GLN A 1 93 ? 0.482 -8.038 -4.632 1.00 97.88 93 GLN A CA 1
ATOM 737 C C . GLN A 1 93 ? -0.204 -7.033 -5.565 1.00 97.88 93 GLN A C 1
ATOM 739 O O . GLN A 1 93 ? -0.511 -5.905 -5.176 1.00 97.88 93 GLN A O 1
ATOM 744 N N . ALA A 1 94 ? -0.483 -7.460 -6.797 1.00 97.06 94 ALA A N 1
ATOM 745 C CA . ALA A 1 94 ? -1.380 -6.732 -7.687 1.00 97.06 94 ALA A CA 1
ATOM 746 C C . ALA A 1 94 ? -2.815 -6.811 -7.152 1.00 97.06 94 ALA A C 1
ATOM 748 O O . ALA A 1 94 ? -3.247 -7.855 -6.658 1.00 97.06 94 ALA A O 1
ATOM 749 N N . HIS A 1 95 ? -3.563 -5.717 -7.255 1.00 95.00 95 HIS A N 1
ATOM 750 C CA . HIS A 1 95 ? -4.964 -5.723 -6.868 1.00 95.00 95 HIS A CA 1
ATOM 751 C C . HIS A 1 95 ? -5.813 -6.393 -7.967 1.00 95.00 95 HIS A C 1
ATOM 753 O O . HIS A 1 95 ? -5.743 -5.970 -9.121 1.00 95.00 95 HIS A O 1
ATOM 759 N N . PRO A 1 96 ? -6.670 -7.382 -7.647 1.00 89.75 96 PRO A N 1
ATOM 760 C CA . PRO A 1 96 ? -7.358 -8.193 -8.660 1.00 89.75 96 PRO A CA 1
ATOM 761 C C . PRO A 1 96 ? -8.324 -7.395 -9.548 1.00 89.75 96 PRO A C 1
ATOM 763 O O . PRO A 1 96 ? -8.502 -7.728 -10.712 1.00 89.75 96 PRO A O 1
ATOM 766 N N . ASN A 1 97 ? -8.921 -6.326 -9.012 1.00 89.06 97 ASN A N 1
ATOM 767 C CA . ASN A 1 97 ? -9.917 -5.506 -9.719 1.00 89.06 97 ASN A CA 1
ATOM 768 C C . ASN A 1 97 ? -9.403 -4.113 -10.126 1.00 89.06 97 ASN A C 1
ATOM 770 O O . ASN A 1 97 ? -10.185 -3.284 -10.586 1.00 89.06 97 ASN A O 1
ATOM 774 N N . HIS A 1 98 ? -8.118 -3.818 -9.901 1.00 87.81 98 HIS A N 1
ATOM 775 C CA . HIS A 1 98 ? -7.530 -2.517 -10.234 1.00 87.81 98 HIS A CA 1
ATOM 776 C C . HIS A 1 98 ? -6.222 -2.738 -10.985 1.00 87.81 98 HIS A C 1
ATOM 778 O O . HIS A 1 98 ? -5.155 -2.869 -10.385 1.00 87.81 98 HIS A O 1
ATOM 784 N N . GLU A 1 99 ? -6.333 -2.806 -12.310 1.00 88.56 99 GLU A N 1
ATOM 785 C CA . GLU A 1 99 ? -5.182 -2.941 -13.194 1.00 88.56 99 GLU A CA 1
ATOM 786 C C . GLU A 1 99 ? -4.178 -1.806 -12.948 1.00 88.56 99 GLU A C 1
ATOM 788 O O . GLU A 1 99 ? -4.553 -0.653 -12.732 1.00 88.56 99 GLU A O 1
ATOM 793 N N . GLY A 1 100 ? -2.889 -2.142 -12.931 1.00 92.44 100 GLY A N 1
ATOM 794 C CA . GLY A 1 100 ? -1.832 -1.163 -12.695 1.00 92.44 100 GLY A CA 1
ATOM 795 C C . GLY A 1 100 ? -1.614 -0.770 -11.232 1.00 92.44 100 GLY A C 1
ATOM 796 O O . GLY A 1 100 ? -0.741 0.062 -10.978 1.00 92.44 100 GLY A O 1
ATOM 797 N N . HIS A 1 101 ? -2.385 -1.316 -10.278 1.00 96.31 101 HIS A N 1
ATOM 798 C CA . HIS A 1 101 ? -2.302 -0.956 -8.859 1.00 96.31 101 HIS A CA 1
ATOM 799 C C . HIS A 1 101 ? -1.821 -2.117 -7.980 1.00 96.31 101 HIS A C 1
ATOM 801 O O . HIS A 1 101 ? -2.274 -3.259 -8.094 1.00 96.31 101 HIS A O 1
ATOM 807 N N . SER A 1 102 ? -0.939 -1.796 -7.034 1.00 97.56 102 SER A N 1
ATOM 808 C CA . SER A 1 102 ? -0.553 -2.684 -5.940 1.00 97.56 102 SER A CA 1
ATOM 809 C C . SER A 1 102 ? -1.534 -2.577 -4.776 1.00 97.56 102 SER A C 1
ATOM 811 O O . SER A 1 102 ? -2.199 -1.552 -4.590 1.00 97.56 102 SER A O 1
ATOM 813 N N . GLN A 1 103 ? -1.574 -3.607 -3.935 1.00 97.88 103 GLN A N 1
ATOM 814 C CA . GLN A 1 103 ? -2.320 -3.566 -2.682 1.00 97.88 103 GLN A CA 1
ATOM 815 C C . GLN A 1 103 ? -1.849 -2.421 -1.780 1.00 97.88 103 GLN A C 1
ATOM 817 O O . GLN A 1 103 ? -2.686 -1.778 -1.164 1.00 97.88 103 GLN A O 1
ATOM 822 N N . LEU A 1 104 ? -0.553 -2.074 -1.758 1.00 97.94 104 LEU A N 1
ATOM 823 C CA . LEU A 1 104 ? -0.060 -0.910 -1.012 1.00 97.94 104 LEU A CA 1
ATOM 824 C C . LEU A 1 104 ? -0.723 0.398 -1.457 1.00 97.94 104 LEU A C 1
ATOM 826 O O . LEU A 1 104 ? -1.125 1.203 -0.613 1.00 97.94 104 LEU A O 1
ATOM 830 N N . PHE A 1 105 ? -0.828 0.630 -2.767 1.00 97.94 105 PHE A N 1
ATOM 831 C CA . PHE A 1 105 ? -1.470 1.838 -3.281 1.00 97.94 105 PHE A CA 1
ATOM 832 C C . PHE A 1 105 ? -2.976 1.836 -3.003 1.00 97.94 105 PHE A C 1
ATOM 834 O O . PHE A 1 105 ? -3.516 2.842 -2.543 1.00 97.94 105 PHE A O 1
ATOM 841 N N . THR A 1 106 ? -3.646 0.696 -3.184 1.00 97.44 106 THR A N 1
ATOM 842 C CA . THR A 1 106 ? -5.068 0.566 -2.841 1.00 97.44 106 THR A CA 1
ATOM 843 C C . THR A 1 106 ? -5.308 0.786 -1.343 1.00 97.44 106 THR A C 1
ATOM 845 O O . THR A 1 106 ? -6.223 1.524 -0.976 1.00 97.44 106 THR A O 1
ATOM 848 N N . SER A 1 107 ? -4.455 0.240 -0.470 1.00 97.50 107 SER A N 1
ATOM 849 C CA . SER A 1 107 ? -4.490 0.493 0.975 1.00 97.50 107 SER A CA 1
ATOM 850 C C . SER A 1 107 ? -4.306 1.973 1.291 1.00 97.50 107 SER A C 1
ATOM 852 O O . SER A 1 107 ? -5.027 2.497 2.132 1.00 97.50 107 SER A O 1
ATOM 854 N N . PHE A 1 108 ? -3.391 2.672 0.611 1.00 98.00 108 PHE A N 1
ATOM 855 C CA . PHE A 1 108 ? -3.237 4.120 0.763 1.00 98.00 108 PHE A CA 1
ATOM 856 C C . PHE A 1 108 ? -4.522 4.875 0.404 1.00 98.00 108 PHE A C 1
ATOM 858 O O . PHE A 1 108 ? -4.963 5.714 1.187 1.00 98.00 108 PHE A O 1
ATOM 865 N N . CYS A 1 109 ? -5.138 4.579 -0.744 1.00 97.31 109 CYS A N 1
ATOM 866 C CA . CYS A 1 109 ? -6.379 5.230 -1.167 1.00 97.31 109 CYS A CA 1
ATOM 867 C C . CYS A 1 109 ? -7.521 4.982 -0.174 1.00 97.31 109 CYS A C 1
ATOM 869 O O . CYS A 1 109 ? -8.234 5.916 0.194 1.00 97.31 109 CYS A O 1
ATOM 871 N N . TRP A 1 110 ? -7.668 3.737 0.280 1.00 97.00 110 TRP A N 1
ATOM 872 C CA . TRP A 1 110 ? -8.701 3.347 1.234 1.00 97.00 110 TRP A CA 1
ATOM 873 C C . TRP A 1 110 ? -8.488 3.990 2.612 1.00 97.00 110 TRP A C 1
ATOM 875 O O . TRP A 1 110 ? -9.400 4.632 3.129 1.00 97.00 110 TRP A O 1
ATOM 885 N N . LEU A 1 111 ? -7.272 3.911 3.168 1.00 97.81 111 LEU A N 1
ATOM 886 C CA . LEU A 1 111 ? -6.925 4.547 4.444 1.00 97.81 111 LEU A CA 1
ATOM 887 C C . LEU A 1 111 ? -7.111 6.062 4.387 1.00 97.81 111 LEU A C 1
ATOM 889 O O . LEU A 1 111 ? -7.611 6.648 5.340 1.00 97.81 111 LEU A O 1
ATOM 893 N N . ARG A 1 112 ? -6.745 6.705 3.270 1.00 97.38 112 ARG A N 1
ATOM 894 C CA . ARG A 1 112 ? -6.919 8.151 3.109 1.00 97.38 112 ARG A CA 1
ATOM 895 C C . ARG A 1 112 ? -8.387 8.542 3.204 1.00 97.38 112 ARG A C 1
ATOM 897 O O . ARG A 1 112 ? -8.697 9.504 3.897 1.00 97.38 112 ARG A O 1
ATOM 904 N N . ARG A 1 113 ? -9.268 7.797 2.536 1.00 97.00 113 ARG A N 1
ATOM 905 C CA . ARG A 1 113 ? -10.712 8.026 2.602 1.00 97.00 113 ARG A CA 1
ATOM 906 C C . ARG A 1 113 ? -11.248 7.819 4.019 1.00 97.00 113 ARG A C 1
ATOM 908 O O . ARG A 1 113 ? -11.958 8.682 4.515 1.00 97.00 113 ARG A O 1
ATOM 915 N N . LEU A 1 114 ? -10.846 6.736 4.683 1.00 96.38 114 LEU A N 1
ATOM 916 C CA . LEU A 1 114 ? -11.250 6.451 6.061 1.00 96.38 114 LEU A CA 1
ATOM 917 C C . LEU A 1 114 ? -10.821 7.567 7.027 1.00 96.38 114 LEU A C 1
ATOM 919 O O . LEU A 1 114 ? -11.614 8.031 7.836 1.00 96.38 114 LEU A O 1
ATOM 923 N N . CYS A 1 115 ? -9.575 8.031 6.919 1.00 95.88 115 CYS A N 1
ATOM 924 C CA . CYS A 1 115 ? -9.068 9.158 7.697 1.00 95.88 115 CYS A CA 1
ATOM 925 C C . CYS A 1 115 ? -9.879 10.441 7.462 1.00 95.88 115 CYS A C 1
ATOM 927 O O . CYS A 1 115 ? -10.172 11.148 8.417 1.00 95.88 115 CYS A O 1
ATOM 929 N N . GLN A 1 116 ? -10.249 10.733 6.210 1.00 95.38 116 GLN A N 1
ATOM 930 C CA . GLN A 1 116 ? -11.072 11.899 5.871 1.00 95.38 116 GLN A CA 1
ATOM 931 C C . GLN A 1 116 ? -12.484 11.803 6.462 1.00 95.38 116 GLN A C 1
ATOM 933 O O . GLN A 1 116 ? -13.004 12.801 6.943 1.00 95.38 116 GLN A O 1
ATOM 938 N N . GLU A 1 117 ? -13.094 10.616 6.448 1.00 95.50 117 GLU A N 1
ATOM 939 C CA . GLU A 1 117 ? -14.410 10.375 7.058 1.00 95.50 117 GLU A CA 1
ATOM 940 C C . GLU A 1 117 ? -14.350 10.587 8.584 1.00 95.50 117 GLU A C 1
ATOM 942 O O . GLU A 1 117 ? -15.151 11.337 9.133 1.00 95.50 117 GLU A O 1
ATOM 947 N N . ILE A 1 118 ? -13.326 10.042 9.251 1.00 94.00 118 ILE A N 1
ATOM 948 C CA . ILE A 1 118 ? -13.095 10.238 10.694 1.00 94.00 118 ILE A CA 1
ATOM 949 C C . ILE A 1 118 ? -12.852 11.715 11.044 1.00 94.00 118 ILE A C 1
ATOM 951 O O . ILE A 1 118 ? -13.299 12.184 12.090 1.00 94.00 118 ILE A O 1
ATOM 955 N N . GLU A 1 119 ? -12.108 12.438 10.205 1.00 92.44 119 GLU A N 1
ATOM 956 C CA . GLU A 1 119 ? -11.829 13.862 10.404 1.00 92.44 119 GLU A CA 1
ATOM 957 C C . GLU A 1 119 ? -13.107 14.704 10.319 1.00 92.44 119 GLU A C 1
ATOM 959 O O . GLU A 1 119 ? -13.290 15.604 11.137 1.00 92.44 119 GLU A O 1
ATOM 964 N N . VAL A 1 120 ? -13.998 14.391 9.371 1.00 92.12 120 VAL A N 1
ATOM 965 C CA . VAL A 1 120 ? -15.295 15.065 9.214 1.00 92.12 120 VAL A CA 1
ATOM 966 C C . VAL A 1 120 ? -16.217 14.780 10.396 1.00 92.12 120 VAL A C 1
ATOM 968 O O . VAL A 1 120 ? -16.799 15.716 10.922 1.00 92.12 120 VAL A O 1
ATOM 971 N N . ASP A 1 121 ? -16.305 13.534 10.865 1.00 86.00 121 ASP A N 1
ATOM 972 C CA . ASP A 1 121 ? -17.196 13.155 11.976 1.00 86.00 121 ASP A CA 1
ATOM 973 C C . ASP A 1 121 ? -16.791 13.766 13.338 1.00 86.00 121 ASP A C 1
ATOM 975 O O . ASP A 1 121 ? -17.557 13.715 14.303 1.00 86.00 121 ASP A O 1
ATOM 979 N N . GLN A 1 122 ? -15.578 14.319 13.442 1.00 76.25 122 GLN A N 1
ATOM 980 C CA . GLN A 1 122 ? -15.066 14.984 14.647 1.00 76.25 122 GLN A CA 1
ATOM 981 C C . GLN A 1 122 ? -15.275 16.509 14.655 1.00 76.25 122 GLN A C 1
ATOM 983 O O . GLN A 1 122 ? -14.966 17.136 15.673 1.00 76.25 122 GLN A O 1
ATOM 988 N N . HIS A 1 123 ? -15.784 17.095 13.563 1.00 58.66 123 HIS A N 1
ATOM 989 C CA . HIS A 1 123 ? -16.064 18.530 13.413 1.00 58.66 123 HIS A CA 1
ATOM 990 C C . HIS A 1 123 ? -17.560 18.802 13.222 1.00 58.66 123 HIS A C 1
ATOM 992 O O . HIS A 1 123 ? -17.996 19.895 13.653 1.00 58.66 123 HIS A O 1
#

pLDDT: mean 94.05, std 6.08, range [58.66, 98.12]

Sequence (123 aa):
PHSQAARAWMIRVRRQVQYAPYSACFLCGMPQSICCGWEPGHACEYRGFLIPMVAMMLFGPWQGQIEPIWQRWLQGMGVDGQDEAQVVQFLGQAHPNHEGHSQLFTSFCWLRRLCQEIEVDQH

Secondary structure (DSSP, 8-state):
-HHHHHHHHHHHHHHH--PPTTSS-TTT---TTT--TTSTT---TTTTTHHHHHHHHHSSTTHHHHHHHHHHHHHHTT--TT-HHHHHHHHHSBPTTSTT-BHHHHHHHHHHHHHHHHHHHT-

Foldseek 3Di:
DLVVVLVVLLVCLQVQAAADPLAAQRQAQHFCVVAVNNDPPGDGPRHPPLSSLLSCLCSHPCVVVVVVVVCVVCVVVVARPVPSNSVSHQQRYHDPPDGRHGNSVVSSVVSVVVVVVVVVVVD